Protein AF-A0A822BSS4-F1 (afdb_monomer_lite)

Sequence (82 aa):
DVPKIFTKVTGVPASAKTLTEAEYRLGMQSAPKFIQDEFFSMFQWFQEYGYYGKDKDWTTGKKLTTLNTFEQWLKKNGWKGQ

Foldseek 3Di:
DVQVLVCVQQVDRGDDDDDDLVRQCVVCVVPDPVVSVVVVVVVVCCVQANPQGPPDDPVPDDDPPPDDDPSRVCNVVVPNDD

Radius of gyration: 16.26 Å; chains: 1; bounding box: 40×25×34 Å

Secondary structure (DSSP, 8-state):
-HHHHHHHHHSS-----PPPHHHHHHHTTTS-HHHHHHHHHHHHHHHHHTTT-TT--GGGS---TTPPPHHHHHHHTT----

pLDDT: mean 84.61, std 11.72, range [58.78, 96.31]

InterPro domains:
  IPR036291 NAD(P)-binding domain superfamily [SSF51735] (2-57)

Organism: NCBI:txid392032

Structure (mmCIF, N/CA/C/O backbone):
data_AF-A0A822BSS4-F1
#
_entry.id   AF-A0A822BSS4-F1
#
loop_
_atom_site.group_PDB
_atom_site.id
_atom_site.type_symbol
_atom_site.label_atom_id
_atom_site.label_alt_id
_atom_site.label_comp_id
_atom_site.label_asym_id
_atom_site.label_entity_id
_atom_site.label_seq_id
_atom_site.pdbx_PDB_ins_code
_atom_site.Cartn_x
_atom_site.Cartn_y
_atom_site.Cartn_z
_atom_site.occupancy
_atom_site.B_iso_or_equiv
_atom_site.auth_seq_id
_atom_site.auth_comp_id
_atom_site.auth_asym_id
_atom_site.auth_atom_id
_atom_site.pdbx_PDB_model_num
ATOM 1 N N . ASP A 1 1 ? -7.891 6.201 -0.574 1.00 82.94 1 ASP A N 1
ATOM 2 C CA . ASP A 1 1 ? -8.373 6.132 0.829 1.00 82.94 1 ASP A CA 1
ATOM 3 C C . ASP A 1 1 ? -7.444 5.460 1.827 1.00 82.94 1 ASP A C 1
ATOM 5 O O . ASP A 1 1 ? -7.487 5.834 2.993 1.00 82.94 1 ASP A O 1
ATOM 9 N N . VAL A 1 2 ? -6.569 4.542 1.406 1.00 89.88 2 VAL A N 1
ATOM 10 C CA . VAL A 1 2 ? -5.636 3.839 2.308 1.00 89.88 2 VAL A CA 1
ATOM 11 C C . VAL A 1 2 ? -4.855 4.774 3.258 1.00 89.88 2 VAL A C 1
ATOM 13 O O . VAL A 1 2 ? -4.924 4.532 4.462 1.00 89.88 2 VAL A O 1
ATOM 16 N N . PRO A 1 3 ? -4.218 5.883 2.809 1.00 91.75 3 PRO A N 1
ATOM 17 C CA . PRO A 1 3 ? -3.513 6.790 3.726 1.00 91.75 3 PRO A CA 1
ATOM 18 C C . PRO A 1 3 ? -4.430 7.433 4.770 1.00 91.75 3 PRO A C 1
ATOM 20 O O . PRO A 1 3 ? -4.067 7.543 5.933 1.00 91.75 3 PRO A O 1
ATOM 23 N N . LYS A 1 4 ? -5.664 7.792 4.390 1.00 94.25 4 LYS A N 1
ATOM 24 C CA . LYS A 1 4 ? -6.646 8.361 5.326 1.00 94.25 4 LYS A CA 1
ATOM 25 C C . LYS A 1 4 ? -7.018 7.357 6.419 1.00 94.25 4 LYS A C 1
ATOM 27 O O . LYS A 1 4 ? -7.152 7.746 7.574 1.00 94.25 4 LYS A O 1
ATOM 32 N N . ILE A 1 5 ? -7.172 6.077 6.063 1.00 94.31 5 ILE A N 1
ATOM 33 C CA . ILE A 1 5 ? -7.469 5.011 7.030 1.00 94.31 5 ILE A CA 1
ATOM 34 C C . ILE A 1 5 ? -6.279 4.796 7.969 1.00 94.31 5 ILE A C 1
ATOM 36 O O . ILE A 1 5 ? -6.492 4.680 9.172 1.00 94.31 5 ILE A O 1
ATOM 40 N N . PHE A 1 6 ? -5.045 4.807 7.455 1.00 93.12 6 PHE A N 1
ATOM 41 C CA . PHE A 1 6 ? -3.851 4.758 8.302 1.00 93.12 6 PHE A CA 1
ATOM 42 C C . PHE A 1 6 ? -3.829 5.910 9.304 1.00 93.12 6 PHE A C 1
ATOM 44 O O . PHE A 1 6 ? -3.838 5.637 10.500 1.00 93.12 6 PHE A O 1
ATOM 51 N N . THR A 1 7 ? -3.927 7.162 8.842 1.00 93.94 7 THR A N 1
ATOM 52 C CA . THR A 1 7 ? -3.972 8.340 9.724 1.00 93.94 7 THR A CA 1
ATOM 53 C C . THR A 1 7 ? -5.071 8.224 10.775 1.00 93.94 7 THR A C 1
ATOM 55 O O . THR A 1 7 ? -4.849 8.525 11.943 1.00 93.94 7 THR A O 1
ATOM 58 N N . LYS A 1 8 ? -6.258 7.743 10.389 1.00 93.94 8 LYS A N 1
ATOM 59 C CA . LYS A 1 8 ? -7.383 7.549 11.310 1.00 93.94 8 LYS A CA 1
ATOM 60 C C . LYS A 1 8 ? -7.089 6.508 12.396 1.00 93.94 8 LYS A C 1
ATOM 62 O O . LYS A 1 8 ? -7.533 6.685 13.525 1.00 93.94 8 LYS A O 1
ATOM 67 N N . VAL A 1 9 ? -6.418 5.406 12.058 1.00 93.69 9 VAL A N 1
ATOM 68 C CA . VAL A 1 9 ? -6.153 4.310 13.006 1.00 93.69 9 VAL A CA 1
ATOM 69 C C . VAL A 1 9 ? -4.942 4.602 13.890 1.00 93.69 9 VAL A C 1
ATOM 71 O O . VAL A 1 9 ? -4.982 4.286 15.074 1.00 93.69 9 VAL A O 1
ATOM 74 N N . THR A 1 10 ? -3.883 5.193 13.337 1.00 90.75 10 THR A N 1
ATOM 75 C CA . THR A 1 10 ? -2.606 5.389 14.040 1.00 90.75 10 THR A CA 1
ATOM 76 C C . THR A 1 10 ? -2.467 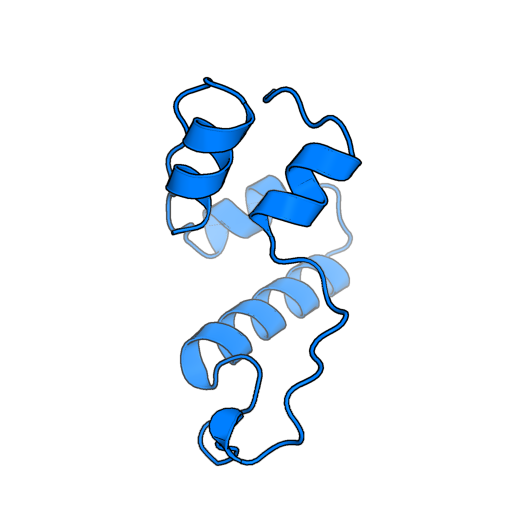6.769 14.675 1.00 90.75 10 THR A C 1
ATOM 78 O O . THR A 1 10 ? -1.652 6.941 15.574 1.00 90.75 10 THR A O 1
ATOM 81 N N . GLY A 1 11 ? -3.217 7.768 14.197 1.00 92.50 11 GLY A N 1
ATOM 82 C CA . GLY A 1 11 ? -3.007 9.179 14.532 1.00 92.50 11 GLY A CA 1
ATOM 83 C C . GLY A 1 11 ? -1.795 9.817 13.837 1.00 92.50 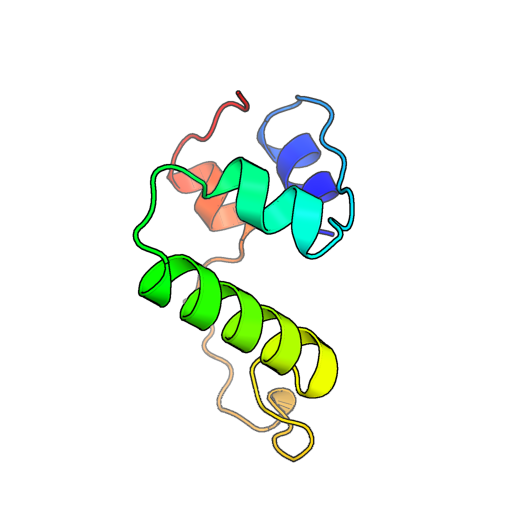11 GLY A C 1
ATOM 84 O O . GLY A 1 11 ? -1.568 11.014 13.993 1.00 92.50 11 GLY A O 1
ATOM 85 N N . VAL A 1 12 ? -1.031 9.050 13.051 1.00 92.31 12 VAL A N 1
ATOM 86 C CA . VAL A 1 12 ? 0.165 9.519 12.334 1.00 92.31 12 VAL A CA 1
ATOM 87 C C . VAL A 1 12 ? -0.226 9.977 10.926 1.00 92.31 12 VAL A C 1
ATOM 89 O O . VAL A 1 12 ? -0.813 9.182 10.189 1.00 92.31 12 VAL A O 1
ATOM 92 N N . PRO A 1 13 ? 0.091 11.218 10.507 1.00 93.62 13 PRO A N 1
ATOM 93 C CA . PRO A 1 13 ? -0.215 11.689 9.160 1.00 93.62 13 PRO A CA 1
ATOM 94 C C . PRO A 1 13 ? 0.432 10.820 8.072 1.00 93.62 13 PRO A C 1
ATOM 96 O O . PRO A 1 13 ? 1.651 10.789 7.932 1.00 93.62 13 PRO A O 1
ATOM 99 N N . ALA A 1 14 ? -0.393 10.146 7.272 1.00 92.56 14 ALA A N 1
ATOM 100 C CA . ALA A 1 14 ? 0.041 9.350 6.130 1.00 92.56 14 ALA A CA 1
ATOM 101 C C . ALA A 1 14 ? -0.343 10.009 4.797 1.00 92.56 14 ALA A C 1
ATOM 103 O O . ALA A 1 14 ? -1.442 10.550 4.631 1.00 92.56 14 ALA A O 1
ATOM 104 N N . SER A 1 15 ? 0.547 9.897 3.813 1.00 92.81 15 SER A N 1
ATOM 105 C CA . SER A 1 15 ? 0.328 10.315 2.427 1.00 92.81 15 SER A CA 1
ATOM 106 C C . SER A 1 15 ? 0.623 9.160 1.467 1.00 92.81 15 SER A C 1
ATOM 108 O O . SER A 1 15 ? 1.269 8.178 1.827 1.00 92.81 15 SER A O 1
ATOM 110 N N . ALA A 1 16 ? 0.098 9.249 0.246 1.00 90.69 16 ALA A N 1
ATOM 111 C CA . ALA A 1 16 ? 0.459 8.342 -0.837 1.00 90.69 16 ALA A CA 1
ATOM 112 C C . ALA A 1 16 ? 1.198 9.123 -1.920 1.00 90.69 16 ALA A C 1
ATOM 114 O O . ALA A 1 16 ? 0.816 10.246 -2.249 1.00 90.69 16 ALA A O 1
ATOM 115 N N . LYS A 1 17 ? 2.216 8.488 -2.495 1.00 89.81 17 LYS A N 1
ATOM 116 C CA . LYS A 1 17 ? 2.926 8.949 -3.684 1.00 89.81 17 LYS A CA 1
ATOM 117 C C . LYS A 1 17 ? 2.899 7.821 -4.710 1.00 89.81 17 LYS A C 1
ATOM 119 O O . LYS A 1 17 ? 3.269 6.696 -4.385 1.00 89.81 17 LYS A O 1
ATOM 124 N N . THR A 1 18 ? 2.481 8.125 -5.934 1.00 89.44 18 THR A N 1
ATOM 125 C CA . THR A 1 18 ? 2.660 7.207 -7.064 1.00 89.44 18 THR A CA 1
ATOM 126 C C . THR A 1 18 ? 4.133 7.197 -7.445 1.00 89.44 18 THR A C 1
ATOM 128 O O . THR A 1 18 ? 4.710 8.256 -7.690 1.00 89.44 18 THR A O 1
ATOM 131 N N . LEU A 1 19 ? 4.742 6.015 -7.456 1.00 90.06 19 LEU A N 1
ATOM 132 C CA . LEU A 1 19 ? 6.134 5.840 -7.856 1.00 90.06 19 LEU A CA 1
ATOM 133 C C . LEU A 1 19 ? 6.227 5.624 -9.366 1.00 90.06 19 LEU A C 1
ATOM 135 O O . LEU A 1 19 ? 5.376 4.963 -9.961 1.00 90.06 19 LEU A O 1
ATOM 139 N N . THR A 1 20 ? 7.289 6.143 -9.969 1.00 90.81 20 THR A N 1
ATOM 140 C CA . THR A 1 20 ? 7.747 5.694 -11.288 1.00 90.81 20 THR A CA 1
ATOM 141 C C . THR A 1 20 ? 8.319 4.277 -11.201 1.00 90.81 20 THR A C 1
ATOM 143 O O . THR A 1 20 ? 8.687 3.807 -10.122 1.00 90.81 20 THR A O 1
ATOM 146 N N . GLU A 1 21 ? 8.456 3.594 -12.340 1.00 89.19 21 GLU A N 1
ATOM 147 C CA . GLU A 1 21 ? 9.108 2.278 -12.387 1.00 89.19 21 GLU A CA 1
ATOM 148 C C . GLU A 1 21 ? 10.528 2.319 -11.803 1.00 89.19 21 GLU A C 1
ATOM 150 O O . GLU A 1 21 ? 10.903 1.454 -11.013 1.00 89.19 21 GLU A O 1
ATOM 155 N N . ALA A 1 22 ? 11.305 3.353 -12.140 1.00 91.25 22 ALA A N 1
ATOM 156 C CA . ALA A 1 22 ? 12.666 3.515 -11.640 1.00 91.25 22 ALA A CA 1
ATOM 157 C C . ALA A 1 22 ? 12.705 3.656 -10.108 1.00 91.25 22 ALA A C 1
ATOM 159 O O . ALA A 1 22 ? 13.493 2.982 -9.446 1.00 91.25 22 ALA A O 1
ATOM 160 N N . GLU A 1 23 ? 11.824 4.483 -9.533 1.00 92.94 23 GLU A N 1
ATOM 161 C CA . GLU A 1 23 ? 11.713 4.645 -8.077 1.00 92.94 23 GLU A CA 1
ATOM 162 C C . GLU A 1 23 ? 11.253 3.354 -7.388 1.00 92.94 23 GLU A C 1
ATOM 164 O O . GLU A 1 23 ? 11.771 3.002 -6.328 1.00 92.94 23 GLU A O 1
ATOM 169 N N . TYR A 1 24 ? 10.312 2.624 -7.995 1.00 89.94 24 TYR A N 1
ATOM 170 C CA . TYR A 1 24 ? 9.847 1.339 -7.477 1.00 89.94 24 TYR A CA 1
ATOM 171 C C . TYR A 1 24 ? 10.981 0.305 -7.432 1.00 89.94 24 TYR A C 1
ATOM 173 O O . TYR A 1 24 ? 11.218 -0.322 -6.398 1.00 89.94 24 TYR A O 1
ATOM 181 N N . ARG A 1 25 ? 11.730 0.170 -8.533 1.00 91.06 25 ARG A N 1
ATOM 182 C CA . ARG A 1 25 ? 12.866 -0.758 -8.634 1.00 91.06 25 ARG A CA 1
ATOM 183 C C . ARG A 1 25 ? 13.978 -0.418 -7.652 1.00 91.06 25 ARG A C 1
ATOM 185 O O . ARG A 1 25 ? 14.551 -1.326 -7.057 1.00 91.06 25 ARG A O 1
ATOM 192 N N . LEU A 1 26 ? 14.237 0.869 -7.423 1.00 93.88 26 LEU A N 1
ATOM 193 C CA . LEU A 1 26 ? 15.194 1.314 -6.411 1.00 93.88 26 LEU A CA 1
ATOM 194 C C . LEU A 1 26 ? 14.778 0.865 -4.999 1.00 93.88 26 LEU A C 1
ATOM 196 O O . LEU A 1 26 ? 15.607 0.357 -4.247 1.00 93.88 26 LEU A O 1
ATOM 200 N N . GLY A 1 27 ? 13.493 0.988 -4.648 1.00 90.06 27 GLY A N 1
ATOM 201 C CA . GLY A 1 27 ? 12.964 0.520 -3.359 1.00 90.06 27 GLY A CA 1
ATOM 202 C C . GLY A 1 27 ? 13.011 -1.003 -3.179 1.00 90.06 27 GLY A C 1
ATOM 203 O O . GLY A 1 27 ? 13.079 -1.492 -2.055 1.00 90.06 27 GLY A O 1
ATOM 204 N N . MET A 1 28 ? 13.027 -1.747 -4.286 1.00 92.12 28 MET A N 1
ATOM 205 C CA . MET A 1 28 ? 13.070 -3.211 -4.329 1.00 92.12 28 MET A CA 1
ATOM 206 C C . MET A 1 28 ? 14.452 -3.760 -4.708 1.00 92.12 28 MET A C 1
ATOM 208 O O . MET A 1 28 ? 14.571 -4.940 -5.026 1.00 92.12 28 MET A O 1
ATOM 212 N N . GLN A 1 29 ? 15.506 -2.939 -4.677 1.00 92.81 29 GLN A N 1
ATOM 213 C CA . GLN A 1 29 ? 16.833 -3.315 -5.185 1.00 92.81 29 GLN A CA 1
ATOM 214 C C . GLN A 1 29 ? 17.449 -4.546 -4.500 1.00 92.81 29 GLN A C 1
ATOM 216 O O . GLN A 1 29 ? 18.288 -5.222 -5.088 1.00 92.81 29 GLN A O 1
ATOM 221 N N . SER A 1 30 ? 17.038 -4.844 -3.263 1.00 95.06 30 SER A N 1
ATOM 222 C CA . SER A 1 30 ? 17.466 -6.036 -2.523 1.00 95.06 30 SER A CA 1
ATOM 223 C C . SER A 1 30 ? 16.750 -7.316 -2.966 1.00 95.06 30 SER A C 1
ATOM 225 O O . SER A 1 30 ? 17.213 -8.412 -2.654 1.00 95.06 30 SER A O 1
ATOM 227 N N . ALA A 1 31 ? 15.633 -7.201 -3.686 1.00 94.56 31 ALA A N 1
ATOM 228 C CA . ALA A 1 31 ? 14.912 -8.332 -4.243 1.00 94.56 31 ALA A CA 1
ATOM 229 C C . ALA A 1 31 ? 15.541 -8.777 -5.578 1.00 94.56 31 ALA A C 1
ATOM 231 O O . ALA A 1 31 ? 15.985 -7.933 -6.364 1.00 94.56 31 ALA A O 1
ATOM 232 N N . PRO A 1 32 ? 15.534 -10.086 -5.895 1.00 96.31 32 PRO A N 1
ATOM 233 C CA . PRO A 1 32 ? 15.956 -10.581 -7.202 1.00 96.31 32 PRO A CA 1
ATOM 234 C C . PRO A 1 32 ? 15.204 -9.906 -8.354 1.00 96.31 32 PRO A C 1
ATOM 236 O O . PRO A 1 32 ? 14.012 -9.627 -8.237 1.00 96.31 32 PRO A O 1
ATOM 239 N N . LYS A 1 33 ? 15.868 -9.711 -9.501 1.00 92.00 33 LYS A N 1
ATOM 240 C CA . LYS A 1 33 ? 15.277 -9.028 -10.667 1.00 92.00 33 LYS A CA 1
ATOM 241 C C . LYS A 1 33 ? 13.922 -9.614 -11.082 1.00 92.00 33 LYS A C 1
ATOM 243 O O . LYS A 1 33 ? 12.987 -8.854 -11.297 1.00 92.00 33 LYS A O 1
ATOM 248 N N . PHE A 1 34 ? 13.800 -10.943 -11.115 1.00 94.62 34 PHE A N 1
ATOM 249 C CA . PHE A 1 34 ? 12.541 -11.598 -11.479 1.00 94.62 34 PHE A CA 1
ATOM 250 C C . PHE A 1 34 ? 11.394 -11.243 -10.518 1.00 94.62 34 PHE A C 1
ATOM 252 O O . PHE A 1 34 ? 10.272 -11.049 -10.958 1.00 94.62 34 PHE A O 1
ATOM 259 N N . ILE A 1 35 ? 11.677 -11.075 -9.220 1.00 94.00 35 ILE A N 1
ATOM 260 C CA . ILE A 1 35 ? 10.680 -10.639 -8.235 1.00 94.00 35 ILE A CA 1
ATOM 261 C C . ILE A 1 35 ? 10.263 -9.190 -8.498 1.00 94.00 35 ILE A C 1
ATOM 263 O O . ILE A 1 35 ? 9.078 -8.874 -8.438 1.00 94.00 35 ILE A O 1
ATOM 267 N N . GLN A 1 36 ? 11.218 -8.309 -8.806 1.00 92.06 36 GLN A N 1
ATOM 268 C CA . GLN A 1 36 ? 10.910 -6.915 -9.141 1.00 92.06 36 GLN A CA 1
ATOM 269 C C . GLN A 1 36 ? 10.000 -6.825 -10.372 1.00 92.06 36 GLN A C 1
ATOM 271 O O . GLN A 1 36 ? 9.054 -6.040 -10.372 1.00 92.06 36 GLN A O 1
ATOM 276 N N . ASP A 1 37 ? 10.289 -7.631 -11.397 1.00 92.88 37 ASP A N 1
ATOM 277 C CA . ASP A 1 37 ? 9.523 -7.678 -12.642 1.00 92.88 37 ASP A CA 1
ATOM 278 C C . ASP A 1 37 ? 8.096 -8.204 -12.397 1.00 92.88 37 ASP A C 1
ATOM 280 O O . ASP A 1 37 ? 7.137 -7.538 -12.782 1.00 92.88 37 ASP A O 1
ATOM 284 N N . GLU A 1 38 ? 7.938 -9.311 -11.661 1.00 93.19 38 GLU A N 1
ATOM 285 C CA . GLU A 1 38 ? 6.627 -9.879 -11.301 1.00 93.19 38 GLU A CA 1
ATOM 286 C C . GLU A 1 38 ? 5.743 -8.879 -10.543 1.00 93.19 38 GLU A C 1
ATOM 288 O O . GLU A 1 38 ? 4.580 -8.665 -10.896 1.00 93.19 38 GLU A O 1
ATOM 293 N N . PHE A 1 39 ? 6.287 -8.209 -9.520 1.00 91.50 39 PHE A N 1
ATOM 294 C CA . PHE A 1 39 ? 5.511 -7.215 -8.780 1.00 91.50 39 PHE A CA 1
ATOM 295 C C . PHE A 1 39 ? 5.138 -6.013 -9.646 1.00 91.50 39 PHE A C 1
ATOM 297 O O . PHE A 1 39 ? 4.012 -5.523 -9.553 1.00 91.50 39 PHE A O 1
ATOM 304 N N . PHE A 1 40 ? 6.058 -5.534 -10.485 1.00 90.38 40 PHE A N 1
ATOM 305 C CA . PHE A 1 40 ? 5.778 -4.404 -11.359 1.00 90.38 40 PHE A CA 1
ATOM 306 C C . PHE A 1 40 ? 4.661 -4.735 -12.358 1.00 90.38 40 PHE A C 1
ATOM 308 O O . PHE A 1 40 ? 3.689 -3.984 -12.457 1.00 90.38 40 PHE A O 1
ATOM 315 N N . SER A 1 41 ? 4.732 -5.899 -13.011 1.00 90.19 41 SER A N 1
ATOM 316 C CA . SER A 1 41 ? 3.678 -6.381 -13.909 1.00 90.19 41 SER A CA 1
ATOM 317 C C . SER A 1 41 ? 2.340 -6.569 -13.190 1.00 90.19 41 SER A C 1
ATOM 319 O O . SER A 1 41 ? 1.297 -6.185 -13.720 1.00 90.19 41 SER A O 1
ATOM 321 N N . MET A 1 42 ? 2.346 -7.078 -11.955 1.00 90.75 42 MET A N 1
ATOM 322 C CA . MET A 1 42 ? 1.137 -7.191 -11.134 1.00 90.75 42 MET A CA 1
ATOM 323 C C . MET A 1 42 ? 0.502 -5.817 -10.850 1.00 90.75 42 MET A C 1
ATOM 325 O O . MET A 1 42 ? -0.717 -5.668 -10.953 1.00 90.75 42 MET A O 1
ATOM 329 N N . PHE A 1 43 ? 1.296 -4.791 -10.521 1.00 89.12 43 PHE A N 1
ATOM 330 C CA . PHE A 1 43 ? 0.770 -3.440 -10.291 1.00 89.12 43 PHE A CA 1
ATOM 331 C C . PHE A 1 43 ? 0.218 -2.796 -11.565 1.00 89.12 43 PHE A C 1
ATOM 333 O O . PHE A 1 43 ? -0.843 -2.170 -11.503 1.00 89.12 43 PHE A O 1
ATOM 340 N N . GLN A 1 44 ? 0.878 -2.989 -12.711 1.00 88.50 44 GLN A N 1
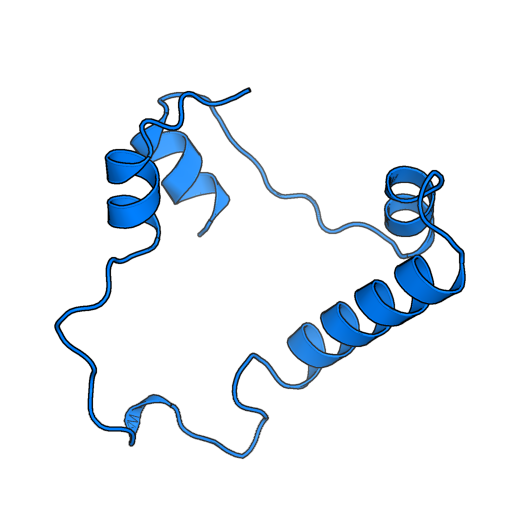ATOM 341 C CA . GLN A 1 44 ? 0.349 -2.555 -14.008 1.00 88.50 44 GLN A CA 1
ATOM 342 C C . GLN A 1 44 ? -0.997 -3.223 -14.303 1.00 88.50 44 GLN A C 1
ATOM 344 O O . GLN A 1 44 ? -1.961 -2.545 -14.656 1.00 88.50 44 GLN A O 1
ATOM 349 N N . TRP A 1 45 ? -1.106 -4.532 -14.056 1.00 88.50 45 TRP A N 1
ATOM 350 C CA . TRP A 1 45 ? -2.361 -5.256 -14.234 1.00 88.50 45 TRP A CA 1
ATOM 351 C C . TRP A 1 45 ? -3.479 -4.703 -13.339 1.00 88.50 45 TRP A C 1
ATOM 353 O O . TRP A 1 45 ? -4.581 -4.444 -13.819 1.00 88.50 45 TRP A O 1
ATOM 363 N N . PHE A 1 46 ? -3.206 -4.436 -12.057 1.00 87.50 46 PHE A N 1
ATOM 364 C CA . PHE A 1 46 ? -4.201 -3.825 -11.171 1.00 87.50 46 PHE A CA 1
ATOM 365 C C . PHE A 1 46 ? -4.628 -2.426 -11.620 1.00 87.50 46 PHE A C 1
ATOM 367 O O . PHE A 1 46 ? -5.794 -2.072 -11.450 1.00 87.50 46 PHE A O 1
ATOM 374 N N . GLN A 1 47 ? -3.717 -1.637 -12.188 1.00 84.62 47 GLN A N 1
ATOM 375 C CA . GLN A 1 47 ? -4.044 -0.317 -12.719 1.00 84.62 47 GLN A CA 1
ATOM 376 C C . GLN A 1 47 ? -4.945 -0.408 -13.958 1.00 84.62 47 GLN A C 1
ATOM 378 O O . GLN A 1 47 ? -5.870 0.390 -14.101 1.00 84.62 47 GLN A O 1
ATOM 383 N N . GLU A 1 48 ? -4.693 -1.373 -14.840 1.00 85.06 48 GLU A N 1
ATOM 384 C CA . GLU A 1 48 ? -5.440 -1.529 -16.090 1.00 85.06 48 GLU A CA 1
ATOM 385 C C . GLU A 1 48 ? -6.784 -2.248 -15.917 1.00 85.06 48 GLU A C 1
ATOM 387 O O . GLU A 1 48 ? -7.749 -1.938 -16.623 1.00 85.06 48 GLU A O 1
ATOM 392 N N . TYR A 1 49 ? -6.855 -3.209 -14.995 1.00 82.31 49 TYR A N 1
ATOM 393 C CA . TYR A 1 49 ? -7.958 -4.165 -14.899 1.00 82.31 49 TYR A CA 1
ATOM 394 C C . TYR A 1 49 ? -8.630 -4.211 -13.519 1.00 82.31 49 TYR A C 1
ATOM 396 O O . TYR A 1 49 ? -9.743 -4.726 -13.406 1.00 82.31 49 TYR A O 1
ATOM 404 N N . GLY A 1 50 ? -8.007 -3.669 -12.467 1.00 77.62 50 GLY A N 1
ATOM 405 C CA . GLY A 1 50 ? -8.487 -3.80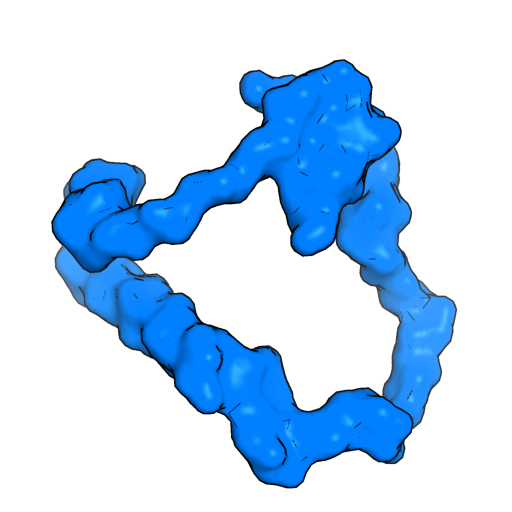1 -11.086 1.00 77.62 50 GLY A CA 1
ATOM 406 C C . GLY A 1 50 ? -8.448 -5.246 -10.567 1.00 77.62 50 GLY A C 1
ATOM 407 O O . GLY A 1 50 ? -8.064 -6.164 -11.275 1.00 77.62 50 GLY A O 1
ATOM 408 N N . TYR A 1 51 ? -8.869 -5.483 -9.318 1.00 70.00 51 TYR A N 1
ATOM 409 C CA . TYR A 1 51 ? -8.803 -6.820 -8.688 1.00 70.00 51 TYR A CA 1
ATOM 410 C C . TYR A 1 51 ? -9.635 -7.906 -9.383 1.00 70.00 51 TYR A C 1
ATOM 412 O O . TYR A 1 51 ? -9.324 -9.089 -9.265 1.00 70.00 51 TYR A O 1
ATOM 420 N N . TYR A 1 52 ? -10.708 -7.516 -10.067 1.00 64.31 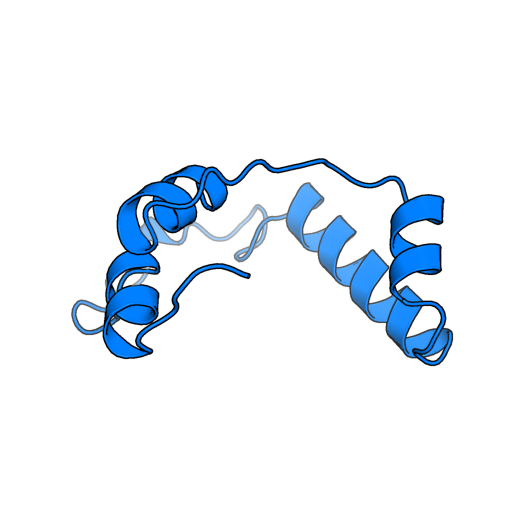52 TYR A N 1
ATOM 421 C CA . TYR A 1 52 ? -11.677 -8.449 -10.637 1.00 64.31 52 TYR A CA 1
ATOM 422 C C . TYR A 1 52 ? -11.615 -8.511 -12.171 1.00 64.31 52 TYR A C 1
ATOM 424 O O . TYR A 1 52 ? -12.273 -9.357 -12.772 1.00 64.31 52 TYR A O 1
ATOM 432 N N . GLY A 1 53 ? -10.766 -7.707 -12.817 1.00 62.00 53 GLY A N 1
ATOM 433 C CA . GLY A 1 53 ? -10.802 -7.545 -14.266 1.00 62.00 53 GLY A CA 1
ATOM 434 C C . GLY A 1 53 ? -11.900 -6.576 -14.712 1.00 62.00 53 GLY A C 1
ATOM 435 O O . GLY A 1 53 ? -12.827 -6.280 -13.958 1.00 62.00 53 GLY A O 1
ATOM 436 N N . LYS A 1 54 ? -11.828 -6.115 -15.967 1.00 59.12 54 LYS A N 1
ATOM 437 C CA . LYS A 1 54 ? -12.860 -5.244 -16.568 1.00 59.12 54 LYS A CA 1
ATOM 438 C C . LYS A 1 54 ? -14.234 -5.923 -16.665 1.00 59.12 54 LYS A C 1
ATOM 440 O O . LYS A 1 54 ? -15.247 -5.233 -16.673 1.00 59.12 54 LYS A O 1
ATOM 445 N N . ASP A 1 55 ? -14.255 -7.255 -16.677 1.00 62.59 55 ASP A 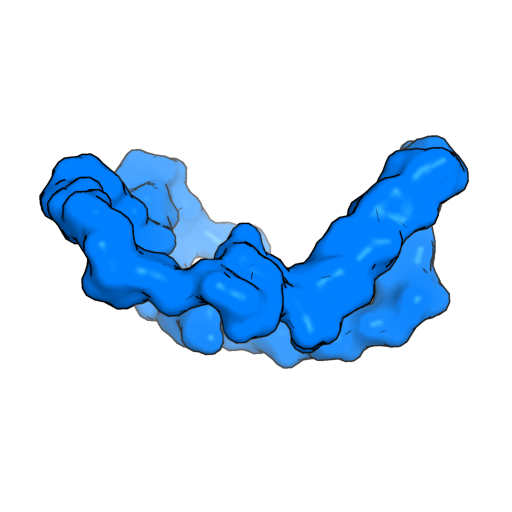N 1
ATOM 446 C CA . ASP A 1 55 ? -15.441 -8.052 -17.008 1.00 62.59 55 ASP A CA 1
ATOM 447 C C . ASP A 1 55 ? -16.148 -8.678 -15.795 1.00 62.59 55 ASP A C 1
ATOM 449 O O . ASP A 1 55 ? -17.150 -9.372 -15.965 1.00 62.59 55 ASP A O 1
ATOM 453 N N . LYS A 1 56 ? -15.655 -8.479 -14.563 1.00 58.78 56 LYS A N 1
ATOM 454 C CA . LYS A 1 56 ? -16.310 -9.031 -13.365 1.00 58.78 56 LYS A CA 1
ATOM 455 C C . LYS A 1 56 ? -16.807 -7.932 -12.443 1.00 58.78 56 LYS A C 1
ATOM 457 O O . LYS A 1 56 ? -16.047 -7.287 -11.721 1.00 58.78 56 LYS A O 1
ATOM 462 N N . ASP A 1 57 ? -18.125 -7.800 -12.409 1.00 61.00 57 ASP A N 1
ATOM 463 C CA . ASP A 1 57 ? -18.821 -7.006 -11.412 1.00 61.00 57 ASP A CA 1
ATOM 464 C C . ASP A 1 57 ? -18.796 -7.721 -10.051 1.00 61.00 57 ASP A C 1
ATOM 466 O O . ASP A 1 57 ? -19.571 -8.643 -9.777 1.00 61.00 57 ASP A O 1
ATOM 470 N N . TRP A 1 58 ? -17.898 -7.282 -9.170 1.00 61.25 58 TRP A N 1
ATOM 471 C CA . TRP A 1 58 ? -17.771 -7.804 -7.808 1.00 61.25 58 TRP A CA 1
ATOM 472 C C . TRP A 1 58 ? -19.027 -7.583 -6.951 1.00 61.25 58 TRP A C 1
ATOM 474 O O . TRP A 1 58 ? -19.168 -8.216 -5.903 1.00 61.25 58 TRP A O 1
ATOM 484 N N . THR A 1 59 ? -19.956 -6.721 -7.380 1.00 62.78 59 THR A N 1
ATOM 485 C CA . THR A 1 59 ? -21.210 -6.458 -6.662 1.00 62.78 59 THR A CA 1
ATOM 486 C C . THR A 1 59 ? -22.262 -7.552 -6.859 1.00 62.78 59 THR A C 1
ATOM 488 O O . THR A 1 59 ? -23.212 -7.624 -6.077 1.00 62.78 59 THR A O 1
ATOM 491 N N . THR A 1 60 ? -22.058 -8.447 -7.833 1.00 60.69 60 THR A N 1
ATOM 492 C CA . THR A 1 60 ? -22.956 -9.577 -8.139 1.00 60.69 60 THR A CA 1
ATOM 493 C C . THR A 1 60 ? -22.626 -10.860 -7.366 1.00 60.69 60 THR A C 1
ATOM 495 O O . THR A 1 60 ? -23.436 -11.785 -7.311 1.00 60.69 60 THR A O 1
ATOM 498 N N . GLY A 1 61 ? -21.457 -10.923 -6.722 1.00 62.44 61 GLY A N 1
ATOM 499 C CA . GLY A 1 61 ? -21.066 -12.040 -5.863 1.00 62.44 61 GLY A CA 1
ATOM 500 C C . GLY A 1 61 ? -21.778 -12.027 -4.504 1.00 62.44 61 GLY A C 1
ATOM 501 O O . GLY A 1 61 ? -22.158 -10.977 -3.983 1.00 62.44 61 GLY A O 1
ATOM 502 N N . LYS A 1 62 ? -21.928 -13.205 -3.879 1.00 63.91 62 LYS A N 1
ATOM 503 C CA . LYS A 1 62 ? -22.436 -13.329 -2.502 1.00 63.91 62 LYS A CA 1
ATOM 504 C C . LYS A 1 62 ? -21.591 -12.453 -1.570 1.00 63.91 62 LYS A C 1
ATOM 506 O O . LYS A 1 62 ? -20.416 -12.742 -1.351 1.00 63.91 62 LYS A O 1
ATOM 511 N N . LYS A 1 63 ? -22.189 -11.397 -1.005 1.00 63.50 63 LYS A N 1
ATOM 512 C CA . LYS A 1 63 ? -21.514 -10.512 -0.045 1.00 63.50 63 LYS A CA 1
ATOM 513 C C . LYS A 1 63 ? -21.077 -11.328 1.172 1.00 63.50 63 LYS A C 1
ATOM 515 O O . LYS A 1 63 ? -21.910 -11.815 1.934 1.00 63.50 63 LYS A O 1
ATOM 520 N N . LEU A 1 64 ? -19.768 -11.486 1.344 1.00 63.12 64 LEU A N 1
ATOM 521 C CA . LEU A 1 64 ? -19.185 -12.083 2.540 1.00 63.12 64 LEU A CA 1
ATOM 522 C C . LEU A 1 64 ? -19.283 -11.061 3.678 1.00 63.12 64 LEU A C 1
ATOM 524 O O . LEU A 1 64 ? -18.584 -10.054 3.680 1.00 63.12 64 LEU A O 1
ATOM 528 N N . THR A 1 65 ? -20.182 -11.298 4.630 1.00 64.31 65 THR A N 1
ATOM 529 C CA . THR A 1 65 ? -20.482 -10.365 5.731 1.00 64.31 65 THR A CA 1
ATOM 530 C C . THR A 1 65 ? -19.565 -10.519 6.946 1.00 64.31 65 THR A C 1
ATOM 532 O O . THR A 1 65 ? -19.668 -9.744 7.890 1.00 64.31 65 THR A O 1
ATOM 535 N N . THR A 1 66 ? -18.660 -11.499 6.936 1.00 73.94 66 THR A N 1
ATOM 536 C CA . THR A 1 66 ? -17.759 -11.822 8.058 1.00 73.94 66 THR A CA 1
ATOM 537 C C . THR A 1 66 ? -16.324 -11.330 7.864 1.00 73.94 66 THR A C 1
ATOM 539 O O . THR A 1 66 ? -15.464 -11.595 8.704 1.00 73.94 66 THR A O 1
ATOM 542 N N . LEU A 1 67 ? -16.035 -10.626 6.767 1.00 80.25 67 LEU A N 1
ATOM 543 C CA . LEU A 1 67 ? -14.698 -10.105 6.497 1.00 80.25 67 LEU A CA 1
ATOM 544 C C . LEU A 1 67 ? -14.474 -8.777 7.219 1.00 80.25 67 LEU A C 1
ATOM 546 O O . LEU A 1 67 ? -15.328 -7.892 7.202 1.00 80.25 67 LEU A O 1
ATOM 550 N N . ASN A 1 68 ? -13.288 -8.625 7.806 1.00 85.12 68 ASN A N 1
ATOM 551 C CA . ASN A 1 68 ? -12.863 -7.340 8.343 1.00 85.12 68 ASN A CA 1
ATOM 552 C C . ASN A 1 68 ? -12.669 -6.339 7.202 1.00 85.12 68 ASN A C 1
ATOM 554 O O . ASN A 1 68 ? -12.043 -6.650 6.187 1.00 85.12 68 ASN A O 1
ATOM 558 N N . THR A 1 69 ? -13.112 -5.105 7.412 1.00 89.19 69 THR A N 1
ATOM 559 C CA . THR A 1 69 ? -12.630 -3.976 6.617 1.00 89.19 69 THR A CA 1
ATOM 560 C C . THR A 1 69 ? -11.141 -3.752 6.880 1.00 89.19 69 THR A C 1
ATOM 562 O O . THR A 1 69 ? -10.598 -4.173 7.907 1.00 89.19 69 THR A O 1
ATOM 565 N N . PHE A 1 70 ? -10.469 -3.033 5.981 1.00 89.88 70 PHE A N 1
ATOM 566 C CA . PHE A 1 70 ? -9.061 -2.678 6.169 1.00 89.88 70 PHE A CA 1
ATOM 567 C C . PHE A 1 70 ? -8.815 -1.943 7.502 1.00 89.88 70 PHE A C 1
ATOM 569 O O . PHE A 1 70 ? -7.867 -2.254 8.220 1.00 89.88 70 PHE A O 1
ATOM 576 N N . GLU A 1 71 ? -9.720 -1.038 7.893 1.00 92.31 71 GLU A N 1
ATOM 577 C CA . GLU A 1 71 ? -9.660 -0.341 9.184 1.00 92.31 71 GLU A CA 1
ATOM 578 C C . GLU A 1 71 ? -9.763 -1.310 10.374 1.00 92.31 71 GLU A C 1
ATOM 580 O O . GLU A 1 71 ? -8.976 -1.225 11.318 1.00 92.31 71 GLU A O 1
ATOM 585 N N . GLN A 1 72 ? -10.725 -2.238 10.337 1.00 92.12 72 GLN A N 1
ATOM 586 C CA . GLN A 1 72 ? -10.915 -3.234 11.397 1.00 92.12 72 GLN A CA 1
ATOM 587 C C . GLN A 1 72 ? -9.693 -4.145 11.528 1.00 92.12 72 GLN A C 1
ATOM 589 O O . GLN A 1 72 ? -9.259 -4.443 12.642 1.00 92.12 72 GLN A O 1
ATOM 594 N N . TRP A 1 73 ? -9.110 -4.550 10.399 1.00 92.38 73 TRP A N 1
ATOM 595 C CA . TRP A 1 73 ? -7.898 -5.357 10.386 1.00 92.38 73 TRP A CA 1
ATOM 596 C C . TRP A 1 73 ? -6.701 -4.607 10.990 1.00 92.38 73 TRP A C 1
ATOM 598 O O . TRP A 1 73 ? -6.006 -5.177 11.832 1.00 92.38 73 TRP A O 1
ATOM 608 N N . LEU A 1 74 ? -6.491 -3.328 10.652 1.00 92.38 74 LEU A N 1
ATOM 609 C CA . LEU A 1 74 ? -5.410 -2.520 11.236 1.00 92.38 74 LEU A CA 1
ATOM 610 C C . LEU A 1 74 ? -5.547 -2.376 12.757 1.00 92.38 74 LEU A C 1
ATOM 612 O O . LEU A 1 74 ? -4.574 -2.573 13.484 1.00 92.38 74 LEU A O 1
ATOM 616 N N . LYS A 1 75 ? -6.764 -2.092 13.241 1.00 91.69 75 LYS A N 1
ATOM 617 C CA . LYS A 1 75 ? -7.058 -2.007 14.680 1.00 91.69 75 LYS A CA 1
ATOM 618 C C . LYS A 1 75 ? -6.780 -3.331 15.389 1.00 91.69 75 LYS A C 1
ATOM 620 O O . LYS A 1 75 ? -6.128 -3.340 16.427 1.00 91.69 75 LYS A O 1
ATOM 625 N N . LYS A 1 76 ? -7.224 -4.452 14.807 1.00 92.00 76 LYS A N 1
ATOM 626 C CA . LYS A 1 76 ? -7.022 -5.796 15.369 1.00 92.00 76 LYS A CA 1
ATOM 627 C C . LYS A 1 76 ? -5.540 -6.165 15.500 1.00 92.00 76 LYS A C 1
ATOM 629 O O . LYS A 1 76 ? -5.178 -6.834 16.459 1.00 92.00 76 LYS A O 1
ATOM 634 N N . ASN A 1 77 ? -4.699 -5.733 14.560 1.00 90.50 77 ASN A N 1
ATOM 635 C CA . ASN A 1 77 ? -3.259 -6.009 14.584 1.00 90.50 77 ASN A CA 1
ATOM 636 C C . ASN A 1 77 ? -2.449 -4.978 15.390 1.00 90.50 77 ASN A C 1
ATOM 638 O O . ASN A 1 77 ? -1.229 -5.096 15.465 1.00 90.50 77 ASN A O 1
ATOM 642 N N . GLY A 1 78 ? -3.097 -3.972 15.990 1.00 87.44 78 GLY A N 1
ATOM 643 C CA . GLY A 1 78 ? -2.428 -2.993 16.848 1.00 87.44 78 GLY A CA 1
ATOM 644 C C . GLY A 1 78 ? -1.369 -2.158 16.125 1.00 87.44 78 GLY A C 1
ATOM 645 O O . GLY A 1 78 ? -0.338 -1.837 16.715 1.00 87.44 78 GLY A O 1
ATOM 646 N N . TRP A 1 79 ? -1.592 -1.836 14.849 1.00 87.50 79 TRP A N 1
ATOM 647 C CA . TRP A 1 79 ? -0.630 -1.083 14.042 1.00 87.50 79 TRP A CA 1
ATOM 648 C C . TRP A 1 79 ? -0.473 0.352 14.572 1.00 87.50 79 TRP A C 1
ATOM 650 O O . TRP A 1 79 ? -1.473 1.026 14.813 1.00 87.50 79 TRP A O 1
ATOM 660 N N . LYS A 1 80 ? 0.767 0.827 14.760 1.00 81.94 80 LYS A N 1
ATOM 661 C CA . LYS A 1 80 ? 1.052 2.098 15.465 1.00 81.94 80 LYS A CA 1
ATOM 662 C C . LYS A 1 80 ? 1.542 3.248 14.579 1.00 81.94 80 LYS A C 1
ATOM 664 O O . LYS A 1 80 ? 1.734 4.346 15.085 1.00 81.94 80 LYS A O 1
ATOM 669 N N . GLY A 1 81 ? 1.687 3.024 13.271 1.00 70.75 81 GLY A N 1
ATOM 670 C CA . GLY A 1 81 ? 2.423 3.940 12.396 1.00 70.75 81 GLY A CA 1
ATOM 671 C C . GLY A 1 81 ? 3.928 3.799 12.634 1.00 70.75 81 GLY A C 1
ATOM 672 O O . GLY A 1 81 ? 4.359 3.586 13.766 1.00 70.75 81 GLY A O 1
ATOM 673 N N . GLN A 1 82 ? 4.708 3.820 11.558 1.00 61.28 82 GLN A N 1
ATOM 674 C CA . GLN A 1 82 ? 6.171 3.859 11.604 1.00 61.28 82 GLN A CA 1
ATOM 675 C C . GLN A 1 82 ? 6.640 5.243 11.181 1.00 61.28 82 GLN A C 1
ATOM 677 O O . GLN A 1 82 ? 5.955 5.830 10.311 1.00 61.28 82 GLN A O 1
#